Protein AF-A0A9E3BLE6-F1 (afdb_monomer)

Mean predicted aligned error: 15.71 Å

Nearest PDB structures (foldseek):
  8em5-assembly5_E  TM=9.563E-01  e=1.912E-05  Mycolicibacterium thermoresistibile
  2lw3-assembly1_A  TM=7.841E-01  e=7.577E-05  Mycobacterium tuberculosis
  8zv8-assembly3_I  TM=3.128E-01  e=6.380E-01  Homo sapiens
  3afg-assembly1_A  TM=3.627E-01  e=1.389E+00  Thermococcus kodakarensis

Radius of gyration: 35.61 Å; Cα contacts (8 Å, |Δi|>4): 115; chains: 1; bounding box: 67×17×98 Å

pLDDT: mean 81.68, std 16.13, range [46.38, 97.0]

Structure (mmCIF, N/CA/C/O backbone):
data_AF-A0A9E3BLE6-F1
#
_entry.id   AF-A0A9E3BLE6-F1
#
loop_
_atom_site.group_PDB
_atom_site.id
_atom_site.type_symbol
_atom_site.label_atom_id
_atom_site.label_alt_id
_atom_site.label_comp_id
_atom_site.label_asym_id
_atom_site.label_entity_id
_atom_site.label_seq_id
_atom_site.pdbx_PDB_ins_code
_atom_site.Cartn_x
_atom_site.Cartn_y
_atom_site.Cartn_z
_atom_site.occupancy
_atom_site.B_iso_or_equiv
_atom_site.auth_seq_id
_atom_site.auth_comp_id
_atom_site.auth_asym_id
_atom_site.auth_atom_id
_atom_site.pdbx_PDB_model_num
ATOM 1 N N . MET A 1 1 ? 46.224 5.235 -74.639 1.00 51.34 1 MET A N 1
ATOM 2 C CA . MET A 1 1 ? 46.039 4.293 -73.506 1.00 51.34 1 MET A CA 1
ATOM 3 C C . MET A 1 1 ? 45.404 4.988 -72.287 1.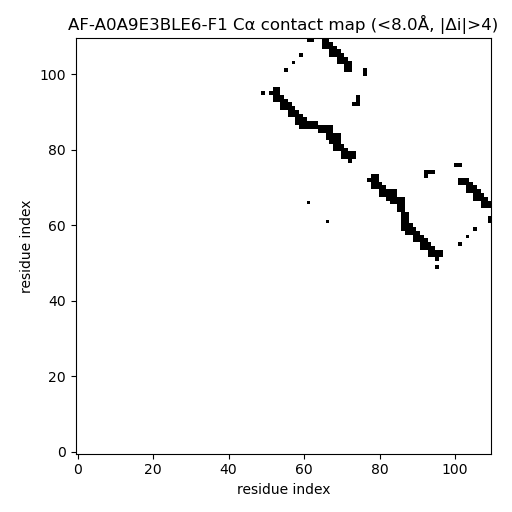00 51.34 1 MET A C 1
ATOM 5 O O . MET A 1 1 ? 45.873 4.820 -71.174 1.00 51.34 1 MET A O 1
ATOM 9 N N . THR A 1 2 ? 44.332 5.774 -72.460 1.00 56.81 2 THR A N 1
ATOM 10 C CA . THR A 1 2 ? 43.722 6.567 -71.361 1.00 56.81 2 THR A CA 1
ATOM 11 C C . THR A 1 2 ? 42.204 6.384 -71.224 1.00 56.81 2 THR A C 1
ATOM 13 O O . THR A 1 2 ? 41.639 6.743 -70.192 1.00 56.81 2 THR A O 1
ATOM 16 N N . SER A 1 3 ? 41.521 5.758 -72.194 1.00 56.62 3 SER A N 1
ATOM 17 C CA . SER A 1 3 ? 40.066 5.525 -72.108 1.00 56.62 3 SER A CA 1
ATOM 18 C C . SER A 1 3 ? 39.690 4.370 -71.169 1.00 56.62 3 SER A C 1
ATOM 20 O O . SER A 1 3 ? 38.636 4.409 -70.537 1.00 56.62 3 SER A O 1
ATOM 22 N N . PHE A 1 4 ? 40.574 3.379 -71.006 1.00 56.91 4 PHE A N 1
ATOM 23 C CA . PHE A 1 4 ? 40.361 2.246 -70.096 1.00 56.91 4 PHE A CA 1
ATOM 24 C C . PHE A 1 4 ? 40.405 2.664 -68.622 1.00 56.91 4 PHE A C 1
ATOM 26 O O . PHE A 1 4 ? 39.584 2.212 -67.826 1.00 56.91 4 PHE A O 1
ATOM 33 N N . VAL A 1 5 ? 41.319 3.578 -68.282 1.00 59.84 5 VAL A N 1
ATOM 34 C CA . VAL A 1 5 ? 41.448 4.142 -66.931 1.00 59.84 5 VAL A CA 1
ATOM 35 C C . VAL A 1 5 ? 40.212 4.975 -66.584 1.00 59.84 5 VAL A C 1
ATOM 37 O O . VAL A 1 5 ? 39.656 4.817 -65.502 1.00 59.84 5 VAL A O 1
ATOM 40 N N . ARG A 1 6 ? 39.694 5.773 -67.530 1.00 61.09 6 ARG A N 1
ATOM 41 C CA . ARG A 1 6 ? 38.487 6.588 -67.312 1.00 61.09 6 ARG A CA 1
ATOM 42 C C . ARG A 1 6 ? 37.209 5.748 -67.153 1.00 61.09 6 ARG A C 1
ATOM 44 O O . ARG A 1 6 ? 36.353 6.111 -66.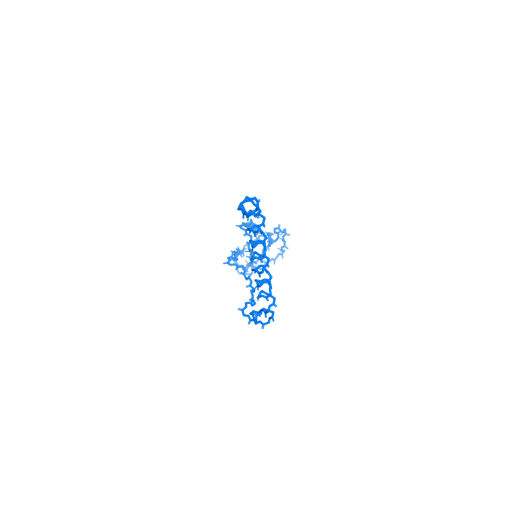356 1.00 61.09 6 ARG A O 1
ATOM 51 N N . ARG A 1 7 ? 37.081 4.619 -67.864 1.00 67.12 7 ARG A N 1
ATOM 52 C CA . ARG A 1 7 ? 35.879 3.759 -67.806 1.00 67.12 7 ARG A CA 1
ATOM 53 C C . ARG A 1 7 ? 35.837 2.834 -66.583 1.00 67.12 7 ARG A C 1
ATOM 55 O O . ARG A 1 7 ? 34.754 2.466 -66.146 1.00 67.12 7 ARG A O 1
ATOM 62 N N . ARG A 1 8 ? 36.995 2.457 -66.028 1.00 79.12 8 ARG A N 1
ATOM 63 C CA . ARG A 1 8 ? 37.098 1.545 -64.868 1.00 79.12 8 ARG A CA 1
ATOM 64 C C . ARG A 1 8 ? 37.347 2.238 -63.529 1.00 79.12 8 ARG A C 1
ATOM 66 O O . ARG A 1 8 ? 37.288 1.568 -62.502 1.00 79.12 8 ARG A O 1
ATOM 73 N N . TRP A 1 9 ? 37.583 3.549 -63.520 1.00 83.69 9 TRP A N 1
ATOM 74 C CA . TRP A 1 9 ? 37.854 4.302 -62.293 1.00 83.69 9 TRP A CA 1
ATOM 75 C C . TRP A 1 9 ? 36.742 4.156 -61.245 1.00 83.69 9 TRP A C 1
ATOM 77 O O . TRP A 1 9 ? 37.047 3.923 -60.083 1.00 83.69 9 TRP A O 1
ATOM 87 N N . ILE A 1 10 ? 35.470 4.166 -61.660 1.00 86.69 10 ILE A N 1
ATOM 88 C CA . ILE A 1 10 ? 34.333 3.969 -60.744 1.00 86.69 10 ILE A CA 1
ATOM 89 C C . ILE A 1 10 ? 34.420 2.608 -60.042 1.00 86.69 10 ILE A C 1
ATOM 91 O O . ILE A 1 10 ? 34.296 2.548 -58.827 1.00 86.69 10 ILE A O 1
ATOM 95 N N . ILE A 1 11 ? 34.715 1.530 -60.776 1.00 90.06 11 ILE A N 1
ATOM 96 C CA . ILE A 1 11 ? 34.823 0.175 -60.206 1.00 90.06 11 ILE A CA 1
ATOM 97 C C . ILE A 1 11 ? 35.977 0.100 -59.200 1.00 90.06 11 ILE A C 1
ATOM 99 O O . ILE A 1 11 ? 35.830 -0.496 -58.135 1.00 90.06 11 ILE A O 1
ATOM 103 N N . LEU A 1 12 ? 37.113 0.727 -59.517 1.00 90.44 12 LEU A N 1
ATOM 104 C CA . LEU A 1 12 ? 38.261 0.778 -58.612 1.00 90.44 12 LEU A CA 1
ATOM 105 C C . LEU A 1 12 ? 37.942 1.566 -57.338 1.00 90.44 12 LEU A C 1
ATOM 107 O O . LEU A 1 12 ? 38.238 1.092 -56.246 1.00 90.44 12 LEU A O 1
ATOM 111 N N . VAL A 1 13 ? 37.292 2.726 -57.460 1.00 91.94 13 VAL A N 1
ATOM 112 C CA . VAL A 1 13 ? 36.867 3.526 -56.303 1.00 91.94 13 VAL A CA 1
ATOM 113 C C . VAL A 1 13 ? 35.873 2.746 -55.448 1.00 91.94 13 VAL A C 1
ATOM 115 O O . VAL A 1 13 ? 36.054 2.667 -54.237 1.00 91.94 13 VAL A O 1
ATOM 118 N N . THR A 1 14 ? 34.870 2.106 -56.054 1.00 93.56 14 THR A N 1
ATOM 119 C CA . THR A 1 14 ? 33.907 1.272 -55.324 1.00 93.56 14 THR A CA 1
ATOM 120 C C . THR A 1 14 ? 34.602 0.135 -54.578 1.00 93.56 14 THR A C 1
ATOM 122 O O . THR A 1 14 ? 34.314 -0.073 -53.404 1.00 93.56 14 THR A O 1
ATOM 125 N N . ALA A 1 15 ? 35.549 -0.563 -55.211 1.00 95.94 15 ALA A N 1
ATOM 126 C CA . ALA A 1 15 ? 36.299 -1.635 -54.560 1.00 95.94 15 ALA A CA 1
ATOM 127 C C . ALA A 1 15 ? 37.100 -1.127 -53.348 1.00 95.94 15 ALA A C 1
ATOM 129 O O . ALA A 1 15 ? 37.081 -1.757 -52.292 1.00 95.94 15 ALA A O 1
ATOM 130 N N . VAL A 1 16 ? 37.750 0.035 -53.475 1.00 96.06 16 VAL A N 1
ATOM 131 C CA . VAL A 1 16 ? 38.495 0.664 -52.373 1.00 96.06 16 VAL A CA 1
ATOM 132 C C . VAL A 1 16 ? 37.560 1.063 -51.231 1.00 96.06 16 VAL A C 1
ATOM 134 O O . VAL A 1 16 ? 37.858 0.774 -50.074 1.00 96.06 16 VAL A O 1
ATOM 137 N N . VAL A 1 17 ? 36.412 1.677 -51.534 1.00 96.69 17 VAL A N 1
ATOM 138 C CA . VAL A 1 17 ? 35.430 2.080 -50.516 1.00 96.69 17 VAL A CA 1
ATOM 139 C C . VAL A 1 17 ? 34.888 0.860 -49.775 1.00 96.69 17 VAL A C 1
ATOM 141 O O . VAL A 1 17 ? 34.904 0.846 -48.549 1.00 96.69 17 VAL A O 1
ATOM 144 N N . VAL A 1 18 ? 34.484 -0.193 -50.492 1.00 97.00 18 VAL A N 1
ATOM 145 C CA . VAL A 1 18 ? 33.972 -1.431 -49.880 1.00 97.00 18 VAL A CA 1
ATOM 146 C C . VAL A 1 18 ? 35.026 -2.082 -48.982 1.00 97.00 18 VAL A C 1
ATOM 148 O O . VAL A 1 18 ? 34.698 -2.506 -47.874 1.00 97.00 18 VAL A O 1
ATOM 151 N N . ALA A 1 19 ? 36.291 -2.116 -49.410 1.00 96.75 19 ALA A N 1
ATOM 152 C CA . ALA A 1 19 ? 37.383 -2.647 -48.598 1.00 96.75 19 ALA A CA 1
ATOM 153 C C . ALA A 1 19 ? 37.602 -1.828 -47.313 1.00 96.75 19 ALA A C 1
ATOM 155 O O . ALA A 1 19 ? 37.735 -2.407 -46.235 1.00 96.75 19 ALA A O 1
ATOM 156 N N . LEU A 1 20 ? 37.583 -0.493 -47.403 1.00 96.56 20 LEU A N 1
ATOM 157 C CA . LEU A 1 20 ? 37.731 0.396 -46.245 1.00 96.56 20 LEU A CA 1
ATOM 158 C C . LEU A 1 20 ? 36.557 0.270 -45.270 1.00 96.56 20 LEU A C 1
ATOM 160 O O . LEU A 1 20 ? 36.775 0.149 -44.064 1.00 96.56 20 LEU A O 1
ATOM 164 N N . THR A 1 21 ? 35.320 0.253 -45.774 1.00 95.44 21 THR A N 1
ATOM 165 C CA . THR A 1 21 ? 34.119 0.074 -44.949 1.00 95.44 21 THR A CA 1
ATOM 166 C C . THR A 1 21 ? 34.124 -1.291 -44.267 1.00 95.44 21 THR A C 1
ATOM 168 O O . THR A 1 21 ? 33.914 -1.368 -43.058 1.00 95.44 21 THR A O 1
ATOM 171 N N . GLY A 1 22 ? 34.422 -2.364 -45.007 1.00 94.50 22 GLY A N 1
ATOM 172 C CA . GLY A 1 22 ? 34.527 -3.711 -44.447 1.00 94.50 22 GLY A CA 1
ATOM 173 C C . GLY A 1 22 ? 35.604 -3.804 -43.366 1.00 94.50 22 GLY A C 1
ATOM 174 O O . GLY A 1 22 ? 35.347 -4.324 -42.283 1.00 94.50 22 GLY A O 1
ATOM 175 N N . PHE A 1 23 ? 36.783 -3.229 -43.612 1.00 94.06 23 PHE A N 1
ATOM 176 C CA . PHE A 1 23 ? 37.869 -3.191 -42.633 1.00 94.06 23 PHE A CA 1
ATOM 177 C C . PHE A 1 23 ? 37.488 -2.420 -41.365 1.00 94.06 23 PHE A C 1
ATOM 179 O O . PHE A 1 23 ? 37.754 -2.896 -40.262 1.00 94.06 23 PHE A O 1
ATOM 186 N N . ALA A 1 24 ? 36.829 -1.266 -41.505 1.00 90.12 24 ALA A N 1
ATOM 187 C CA . ALA A 1 24 ? 36.349 -0.486 -40.369 1.00 90.12 24 ALA A CA 1
ATOM 188 C C . ALA A 1 24 ? 35.339 -1.280 -39.527 1.00 90.12 24 ALA A C 1
ATOM 190 O O . ALA A 1 24 ? 35.485 -1.342 -38.308 1.00 90.12 24 ALA A O 1
ATOM 191 N N . VAL A 1 25 ? 34.365 -1.941 -40.165 1.00 90.75 25 VAL A N 1
ATOM 192 C CA . VAL A 1 25 ? 33.366 -2.776 -39.475 1.00 90.75 25 VAL A CA 1
ATOM 193 C C . VAL A 1 25 ? 34.024 -3.949 -38.756 1.00 90.75 25 VAL A C 1
ATOM 195 O O . VAL A 1 25 ? 33.709 -4.181 -37.594 1.00 90.75 25 VAL A O 1
ATOM 198 N N . LEU A 1 26 ? 34.960 -4.656 -39.397 1.00 87.56 26 LEU A N 1
ATOM 199 C CA . LEU A 1 26 ? 35.688 -5.761 -38.762 1.00 87.56 26 LEU A CA 1
ATOM 200 C C . LEU A 1 26 ? 36.513 -5.277 -37.563 1.00 87.56 26 LEU A C 1
ATOM 202 O O . LEU A 1 26 ? 36.457 -5.883 -36.497 1.00 87.56 26 LEU A O 1
ATOM 206 N N . ARG A 1 27 ? 37.208 -4.141 -37.696 1.00 86.38 27 ARG A N 1
ATOM 207 C CA . ARG A 1 27 ? 37.979 -3.526 -36.603 1.00 86.38 27 ARG A CA 1
ATOM 208 C C . ARG A 1 27 ? 37.106 -3.093 -35.432 1.00 86.38 27 ARG A C 1
ATOM 210 O O . ARG A 1 27 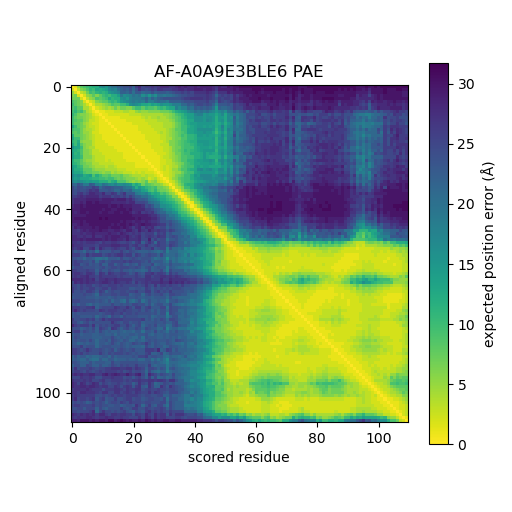? 37.475 -3.340 -34.287 1.00 86.38 27 ARG A O 1
ATOM 217 N N . LEU A 1 28 ? 35.975 -2.449 -35.712 1.00 84.31 28 LEU A N 1
ATOM 218 C CA . LEU A 1 28 ? 35.002 -2.048 -34.697 1.00 84.31 28 LEU A CA 1
ATOM 219 C C . LEU A 1 28 ? 34.407 -3.284 -34.020 1.00 84.31 28 LEU A C 1
ATOM 221 O O . LEU A 1 28 ? 34.385 -3.357 -32.795 1.00 84.31 28 LEU A O 1
ATOM 225 N N . HIS A 1 29 ? 33.993 -4.283 -34.800 1.00 80.31 29 HIS A N 1
ATOM 226 C CA . HIS A 1 29 ? 33.447 -5.533 -34.282 1.00 80.31 29 HIS A CA 1
ATOM 227 C C . HIS A 1 29 ? 34.443 -6.257 -33.364 1.00 80.31 29 HIS A C 1
ATOM 229 O O . HIS A 1 29 ? 34.054 -6.676 -32.276 1.00 80.31 29 HIS A O 1
ATOM 235 N N . ASP A 1 30 ? 35.724 -6.338 -33.736 1.00 75.25 30 ASP A N 1
ATOM 236 C CA . ASP A 1 30 ? 36.777 -6.917 -32.892 1.00 75.25 30 ASP A CA 1
ATOM 237 C C . ASP A 1 30 ? 37.056 -6.088 -31.634 1.00 75.25 30 ASP A C 1
ATOM 239 O O . ASP A 1 30 ? 37.220 -6.658 -30.556 1.00 75.25 30 ASP A O 1
ATOM 243 N N . ALA A 1 31 ? 37.048 -4.755 -31.724 1.00 74.06 31 ALA A N 1
ATOM 244 C CA . ALA A 1 31 ? 37.209 -3.880 -30.563 1.00 74.06 31 ALA A CA 1
ATOM 245 C C . ALA A 1 31 ? 36.053 -4.036 -29.556 1.00 74.06 31 ALA A C 1
ATOM 247 O O . ALA A 1 31 ? 36.288 -4.100 -28.349 1.00 74.06 31 ALA A O 1
ATOM 248 N N . PHE A 1 32 ? 34.811 -4.180 -30.027 1.00 67.88 32 PHE A N 1
ATOM 249 C CA . PHE A 1 32 ? 33.666 -4.495 -29.163 1.00 67.88 32 PHE A CA 1
ATOM 250 C C . PHE A 1 32 ? 33.700 -5.940 -28.642 1.00 67.88 32 PHE A C 1
ATOM 252 O O . PHE A 1 32 ? 33.123 -6.237 -27.595 1.00 67.88 32 PHE A O 1
ATOM 259 N N . ARG A 1 33 ? 34.399 -6.852 -29.331 1.00 62.53 33 ARG A N 1
ATOM 260 C CA . ARG A 1 33 ? 34.585 -8.244 -28.901 1.00 62.53 33 ARG A CA 1
ATOM 261 C C . ARG A 1 33 ? 35.728 -8.409 -27.892 1.00 62.53 33 ARG A C 1
ATOM 263 O O . ARG A 1 33 ? 35.642 -9.330 -27.081 1.00 62.53 33 ARG A O 1
ATOM 270 N N . SER A 1 34 ? 36.754 -7.551 -27.918 1.00 58.75 34 SER A N 1
ATOM 271 C CA . SER A 1 34 ? 37.915 -7.621 -27.014 1.00 58.75 34 SER A CA 1
ATOM 272 C C . SER A 1 34 ? 37.648 -7.042 -25.622 1.00 58.75 34 SER A C 1
ATOM 274 O O . SER A 1 34 ? 38.318 -7.430 -24.672 1.00 58.75 34 SER A O 1
ATOM 276 N N . HIS A 1 35 ? 36.615 -6.209 -25.464 1.00 57.31 35 HIS A N 1
ATOM 277 C CA . HIS A 1 35 ? 36.142 -5.721 -24.159 1.00 57.31 35 HIS A CA 1
ATOM 278 C C . HIS A 1 35 ? 35.143 -6.680 -23.496 1.00 57.31 35 HIS A C 1
ATOM 280 O O . HIS A 1 35 ? 34.234 -6.276 -22.771 1.00 57.31 35 HIS A O 1
ATOM 286 N N . LYS A 1 36 ? 35.306 -7.985 -23.721 1.00 57.31 36 LYS A N 1
ATOM 287 C CA . LYS A 1 36 ? 34.684 -8.994 -22.867 1.00 57.31 36 LYS A CA 1
ATOM 288 C C . LYS A 1 36 ? 35.597 -9.149 -21.659 1.00 57.31 36 LYS A C 1
ATOM 290 O O . LYS A 1 36 ? 36.641 -9.777 -21.777 1.00 57.31 36 LYS A O 1
ATOM 295 N N . ASN A 1 37 ? 35.170 -8.574 -20.534 1.00 57.12 37 ASN A N 1
ATOM 296 C CA . ASN A 1 37 ? 35.754 -8.659 -19.184 1.00 57.12 37 ASN A CA 1
ATOM 297 C C . ASN A 1 37 ? 36.525 -7.408 -18.717 1.00 57.12 37 ASN A C 1
ATOM 299 O O . ASN A 1 37 ? 37.698 -7.477 -18.376 1.00 57.12 37 ASN A O 1
ATOM 303 N N . ALA A 1 38 ? 35.826 -6.284 -18.576 1.00 50.88 38 ALA A N 1
ATOM 304 C CA . ALA A 1 38 ? 36.107 -5.341 -17.495 1.00 50.88 38 ALA A CA 1
ATOM 305 C C . ALA A 1 38 ? 34.760 -4.891 -16.920 1.00 50.88 38 ALA A C 1
ATOM 307 O O . ALA A 1 38 ? 34.022 -4.148 -17.557 1.00 50.88 38 ALA A O 1
ATOM 308 N N . SER A 1 39 ? 34.417 -5.503 -15.782 1.00 49.09 39 SER A N 1
ATOM 309 C CA . SER A 1 39 ? 33.281 -5.212 -14.903 1.00 49.09 39 SER A CA 1
ATOM 310 C C . SER A 1 39 ? 31.940 -4.913 -15.589 1.00 49.09 39 SER A C 1
ATOM 312 O O . SER A 1 39 ? 31.548 -3.767 -15.797 1.00 49.09 39 SER A O 1
ATOM 314 N N . ARG A 1 40 ? 31.102 -5.954 -15.716 1.00 46.38 40 ARG A N 1
ATOM 315 C CA . ARG A 1 40 ? 29.697 -5.787 -15.309 1.00 46.38 40 ARG A CA 1
ATOM 316 C C . ARG A 1 40 ? 29.777 -5.211 -13.894 1.00 46.38 40 ARG A C 1
ATOM 318 O O . ARG A 1 40 ? 30.120 -5.949 -12.976 1.00 46.38 40 ARG A O 1
ATOM 325 N N . GLY A 1 41 ? 29.657 -3.890 -13.770 1.00 46.75 41 GLY A N 1
ATOM 326 C CA . GLY A 1 41 ? 29.864 -3.170 -12.524 1.00 46.75 41 GLY A CA 1
ATOM 327 C C . GLY A 1 41 ? 29.034 -3.826 -11.435 1.00 46.75 41 GLY A C 1
ATOM 328 O O . GLY A 1 41 ? 27.811 -3.720 -11.441 1.00 46.75 41 GLY A O 1
ATOM 329 N N . GLY A 1 42 ? 29.704 -4.525 -10.521 1.00 48.28 42 GLY A N 1
ATOM 330 C CA . GLY A 1 42 ? 29.151 -4.929 -9.236 1.00 48.28 42 GLY A CA 1
ATOM 331 C C . GLY A 1 42 ? 28.979 -3.684 -8.376 1.00 48.28 42 GLY A C 1
ATOM 332 O O . GLY A 1 42 ? 29.720 -3.478 -7.426 1.00 48.28 42 GLY A O 1
ATOM 333 N N . GLY A 1 43 ? 28.078 -2.802 -8.797 1.00 51.22 43 GLY A N 1
ATOM 334 C CA . GLY A 1 43 ? 27.943 -1.459 -8.246 1.00 51.22 43 GLY A CA 1
ATOM 335 C C . GLY A 1 43 ? 26.670 -0.740 -8.666 1.00 51.22 43 GLY A C 1
ATOM 336 O O . GLY A 1 43 ? 26.564 0.455 -8.451 1.00 51.22 43 GLY A O 1
ATOM 337 N N . VAL A 1 44 ? 25.702 -1.444 -9.249 1.00 51.59 44 VAL A N 1
ATOM 338 C CA . VAL A 1 44 ? 24.299 -1.078 -9.088 1.00 51.59 44 VAL A CA 1
ATOM 339 C C . VAL A 1 44 ? 23.563 -2.404 -8.970 1.00 51.59 44 VAL A C 1
ATOM 341 O O . VAL A 1 44 ? 23.062 -2.960 -9.946 1.00 51.59 44 VAL A O 1
ATOM 344 N N . SER A 1 45 ? 23.506 -2.954 -7.757 1.00 49.59 45 SER A N 1
ATOM 345 C CA . SER A 1 45 ? 22.261 -3.579 -7.320 1.00 49.59 45 SER A CA 1
ATOM 346 C C . SER A 1 45 ? 21.214 -2.479 -7.437 1.00 49.59 45 SER A C 1
ATOM 348 O O . SER A 1 45 ? 20.951 -1.728 -6.503 1.00 49.59 45 SER A O 1
ATOM 350 N N . ASN A 1 46 ? 20.740 -2.305 -8.667 1.00 53.00 46 ASN A N 1
ATOM 351 C CA . ASN A 1 46 ? 19.658 -1.440 -9.055 1.00 53.00 46 ASN A CA 1
ATOM 352 C C . ASN A 1 46 ? 18.420 -2.164 -8.557 1.00 53.00 46 ASN A C 1
ATOM 354 O O . ASN A 1 46 ? 17.616 -2.673 -9.335 1.00 53.00 46 ASN A O 1
ATOM 358 N N . GLU A 1 47 ? 18.300 -2.264 -7.235 1.00 52.09 47 GLU A N 1
ATOM 359 C CA . GLU A 1 47 ? 16.985 -2.181 -6.663 1.00 52.09 47 GLU A CA 1
ATOM 360 C C . GLU A 1 47 ? 16.516 -0.802 -7.113 1.00 52.09 47 GLU A C 1
ATOM 362 O O . GLU A 1 47 ? 16.859 0.225 -6.529 1.00 52.09 47 GLU A O 1
ATOM 367 N N . ILE A 1 48 ? 15.850 -0.777 -8.273 1.00 52.06 48 ILE A N 1
ATOM 368 C CA . ILE A 1 48 ? 14.988 0.319 -8.685 1.00 52.06 48 ILE A CA 1
ATOM 369 C C . ILE A 1 48 ? 13.874 0.264 -7.650 1.00 52.06 48 ILE A C 1
ATOM 371 O O . ILE A 1 48 ? 12.785 -0.251 -7.898 1.00 52.06 48 ILE A O 1
ATOM 375 N N . VAL A 1 49 ? 14.202 0.690 -6.432 1.00 61.00 49 VAL A N 1
ATOM 376 C CA . VAL A 1 49 ? 13.219 0.977 -5.420 1.00 61.00 49 VAL A CA 1
ATOM 377 C C . VAL A 1 49 ? 12.316 2.017 -6.059 1.00 61.00 49 VAL A C 1
ATOM 379 O O . VAL A 1 49 ? 12.805 2.912 -6.765 1.00 61.00 49 VAL A O 1
ATOM 382 N N . PRO A 1 50 ? 10.999 1.877 -5.905 1.00 61.31 50 PRO A N 1
ATOM 383 C CA . PRO A 1 50 ? 10.080 2.838 -6.467 1.00 61.31 50 PRO A CA 1
ATOM 384 C C . PRO A 1 50 ? 10.538 4.255 -6.131 1.00 61.31 50 PRO A C 1
ATOM 386 O O . PRO A 1 50 ? 10.816 4.561 -4.976 1.00 61.31 50 PRO A O 1
ATOM 389 N N . PHE A 1 51 ? 10.673 5.113 -7.138 1.00 66.19 51 PHE A N 1
ATOM 390 C CA . PHE A 1 51 ? 11.239 6.450 -6.936 1.00 66.19 51 PHE A CA 1
ATOM 391 C C . PHE A 1 51 ? 10.254 7.407 -6.245 1.00 66.19 51 PHE A C 1
ATOM 393 O O . PHE A 1 51 ? 10.637 8.506 -5.852 1.00 66.19 51 PHE A O 1
ATOM 400 N N . ASN A 1 52 ? 8.983 7.008 -6.109 1.00 73.50 52 ASN A N 1
ATOM 401 C CA . ASN A 1 52 ? 7.956 7.770 -5.405 1.00 73.50 52 ASN A CA 1
ATOM 402 C C . ASN A 1 52 ? 6.791 6.863 -4.949 1.00 73.50 52 ASN A C 1
ATOM 404 O O . ASN A 1 52 ? 5.693 6.951 -5.509 1.00 73.50 52 ASN A O 1
ATOM 408 N N . PRO A 1 53 ? 7.018 5.935 -3.999 1.00 84.12 53 PRO A N 1
ATOM 409 C CA . PRO A 1 53 ? 5.938 5.138 -3.447 1.00 84.12 53 PRO A CA 1
ATOM 410 C C . PRO A 1 53 ? 4.960 6.073 -2.733 1.00 84.12 53 PRO A C 1
ATOM 412 O O . PRO A 1 53 ? 5.342 6.879 -1.884 1.00 84.12 53 PRO A O 1
ATOM 415 N N . LYS A 1 54 ? 3.685 5.973 -3.090 1.00 85.69 54 LYS A N 1
ATOM 416 C CA . LYS A 1 54 ? 2.599 6.675 -2.418 1.00 85.69 54 LYS A CA 1
ATOM 417 C C . LYS A 1 54 ? 2.179 5.869 -1.201 1.00 85.69 54 LYS A C 1
ATOM 419 O O . LYS A 1 54 ? 2.023 4.650 -1.283 1.00 85.69 54 LYS A O 1
ATOM 424 N N . GLN A 1 55 ? 1.970 6.570 -0.094 1.00 91.62 55 GLN A N 1
ATOM 425 C CA . GLN A 1 55 ? 1.438 5.996 1.132 1.00 91.62 55 GLN A CA 1
ATOM 426 C C . GLN A 1 55 ? 0.048 6.563 1.401 1.00 91.62 55 GLN A C 1
ATOM 428 O O . GLN A 1 55 ? -0.154 7.776 1.350 1.00 91.62 55 GLN A O 1
ATOM 433 N N . VAL A 1 56 ? -0.900 5.677 1.683 1.00 91.56 56 VAL A N 1
ATOM 434 C CA . VAL A 1 56 ? -2.251 6.022 2.131 1.00 91.56 56 VAL A CA 1
ATOM 435 C C . VAL A 1 56 ? -2.476 5.322 3.460 1.00 91.56 56 VAL A C 1
ATOM 437 O O . VAL A 1 56 ? -2.261 4.117 3.558 1.00 91.56 56 VAL A O 1
ATOM 440 N N . VAL A 1 57 ? -2.890 6.066 4.481 1.00 95.25 57 VAL A N 1
ATOM 441 C CA . VAL A 1 57 ? -3.160 5.521 5.814 1.00 95.25 57 VAL A CA 1
ATOM 442 C C . VAL A 1 57 ? -4.652 5.653 6.087 1.00 95.25 57 VAL A C 1
ATOM 444 O O . VAL A 1 57 ? -5.195 6.756 6.051 1.00 95.25 57 VAL A O 1
ATOM 447 N N . TYR A 1 58 ? -5.322 4.532 6.338 1.00 95.75 58 TYR A N 1
ATOM 448 C CA . TYR A 1 58 ? -6.636 4.545 6.967 1.00 95.75 58 TYR A CA 1
ATOM 449 C C . TYR A 1 58 ? -6.457 4.640 8.468 1.00 95.75 58 TYR A C 1
ATOM 451 O O . TYR A 1 58 ? -5.689 3.870 9.042 1.00 95.75 58 TYR A O 1
ATOM 459 N N . GLU A 1 59 ? -7.209 5.534 9.097 1.00 95.44 59 GLU A N 1
ATOM 460 C CA . GLU A 1 59 ? -7.262 5.665 10.545 1.00 95.44 59 GLU A CA 1
ATOM 461 C C . GLU A 1 59 ? -8.720 5.767 10.983 1.00 95.44 59 GLU A C 1
ATOM 463 O O . GLU A 1 59 ? -9.516 6.506 10.401 1.00 95.44 59 GLU A O 1
ATOM 468 N N . VAL A 1 60 ? -9.072 5.001 12.010 1.00 94.31 60 VAL A N 1
ATOM 469 C CA . VAL A 1 60 ? -10.381 5.040 12.656 1.00 94.31 60 VAL A CA 1
ATOM 470 C C . VAL A 1 60 ? -10.149 5.292 14.137 1.00 94.31 60 VAL A C 1
ATOM 472 O O . VAL A 1 60 ? -9.492 4.504 14.818 1.00 94.31 60 VAL A O 1
ATOM 475 N N . PHE A 1 61 ? -10.701 6.393 14.634 1.00 94.9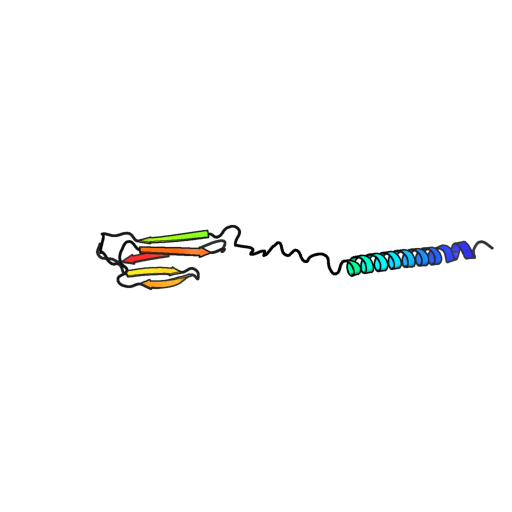4 61 PHE A N 1
ATOM 476 C CA . PHE A 1 61 ? -10.604 6.802 16.031 1.00 94.94 61 PHE A CA 1
ATOM 477 C C . PHE A 1 61 ? -11.928 6.550 16.753 1.00 94.94 61 PHE A C 1
ATOM 479 O O . PHE A 1 61 ? -12.992 6.578 16.141 1.00 94.94 61 PHE A O 1
ATOM 486 N N . GLY A 1 62 ? -11.852 6.332 18.061 1.00 90.12 62 GLY A N 1
ATOM 487 C CA . GLY A 1 62 ? -13.007 6.131 18.932 1.00 90.12 62 GLY A CA 1
ATOM 488 C C . GLY A 1 62 ? -12.596 6.223 20.394 1.00 90.12 62 GLY A C 1
ATOM 489 O O . GLY A 1 62 ? -11.416 6.422 20.709 1.00 90.12 62 GLY A O 1
ATOM 490 N N . THR A 1 63 ? -13.561 6.091 21.298 1.00 90.19 63 THR A N 1
ATOM 491 C CA . THR A 1 63 ? -13.278 6.082 22.740 1.00 90.19 63 THR A CA 1
ATOM 492 C C . THR A 1 63 ? -12.356 4.909 23.125 1.00 90.19 63 THR A C 1
ATOM 494 O O . THR A 1 63 ? -12.460 3.829 22.537 1.00 90.19 63 THR A O 1
ATOM 497 N N . PRO A 1 64 ? -11.430 5.062 24.093 1.00 82.94 64 PRO A N 1
ATOM 498 C CA . PRO A 1 64 ? -10.534 3.974 24.485 1.00 82.94 64 PRO A CA 1
ATOM 499 C C . PRO A 1 64 ? -11.307 2.726 24.931 1.00 82.94 64 PRO A C 1
ATOM 501 O O . PRO A 1 64 ? -12.108 2.784 25.860 1.00 82.94 64 PRO A O 1
ATOM 504 N N . GLY A 1 65 ? -11.055 1.592 24.274 1.00 82.44 65 GLY A N 1
ATOM 505 C CA . GLY A 1 65 ? -11.748 0.329 24.554 1.00 82.44 65 GLY A CA 1
ATOM 506 C C . GLY A 1 65 ? -13.038 0.106 23.759 1.00 82.44 65 GLY A C 1
ATOM 507 O O . GLY A 1 65 ? -13.629 -0.966 23.885 1.00 82.44 65 GLY A O 1
ATOM 508 N N . SER A 1 66 ? -13.447 1.060 22.918 1.00 90.38 66 SER A N 1
ATOM 509 C CA . SER A 1 66 ? -14.512 0.851 21.934 1.00 90.38 66 SER A CA 1
ATOM 510 C C . SER A 1 66 ? -14.084 -0.111 20.827 1.00 90.38 66 SER A C 1
ATOM 512 O O . SER A 1 66 ? -12.894 -0.347 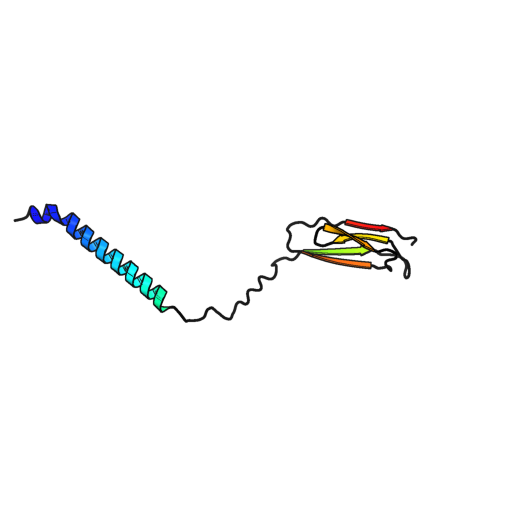20.568 1.00 90.38 66 SER A O 1
ATOM 514 N N . THR A 1 67 ? -15.089 -0.681 20.170 1.00 94.12 67 THR A N 1
ATOM 515 C CA . THR A 1 67 ? -14.908 -1.589 19.043 1.00 94.12 67 THR A CA 1
ATOM 516 C C . THR A 1 67 ? -15.804 -1.189 17.885 1.00 94.12 67 THR A C 1
ATOM 518 O O . THR A 1 67 ? -16.967 -0.841 18.094 1.00 94.12 67 THR A O 1
ATOM 521 N N . ALA A 1 68 ? -15.297 -1.315 16.663 1.00 95.19 68 ALA A N 1
ATOM 522 C CA . ALA A 1 68 ? -16.062 -1.071 15.448 1.00 95.19 68 ALA A CA 1
ATOM 523 C C . ALA A 1 68 ? -15.910 -2.222 14.452 1.00 95.19 68 ALA A C 1
ATOM 525 O O . ALA A 1 68 ? -14.889 -2.904 14.398 1.00 95.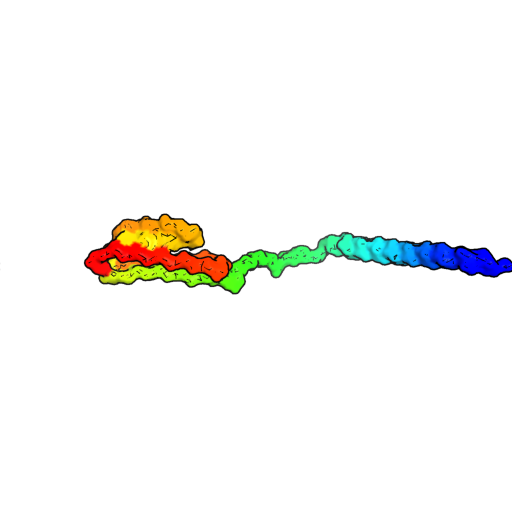19 68 ALA A O 1
ATOM 526 N N . THR A 1 69 ? -16.933 -2.420 13.630 1.00 96.44 69 THR A N 1
ATOM 527 C CA . THR A 1 69 ? -16.806 -3.194 12.397 1.00 96.44 69 THR A CA 1
ATOM 528 C C . THR A 1 69 ? -16.229 -2.280 11.325 1.00 96.44 69 THR A C 1
ATOM 530 O O . THR A 1 69 ? -16.830 -1.251 11.016 1.00 96.44 69 THR A O 1
ATOM 533 N N . ILE A 1 70 ? -15.072 -2.633 10.769 1.00 96.44 70 ILE A N 1
ATOM 534 C CA . ILE A 1 70 ? -14.359 -1.823 9.776 1.00 96.44 70 ILE A CA 1
ATOM 535 C C . ILE A 1 70 ? -14.385 -2.549 8.433 1.00 96.44 70 ILE A C 1
ATOM 537 O O . ILE A 1 70 ? -13.958 -3.699 8.341 1.00 96.44 70 ILE A O 1
ATOM 541 N N . ASN A 1 71 ? -14.871 -1.869 7.396 1.00 96.81 71 ASN A N 1
ATOM 542 C CA . ASN A 1 71 ? -14.801 -2.311 6.006 1.00 96.81 71 ASN A CA 1
ATOM 543 C C . ASN A 1 71 ? -13.884 -1.359 5.238 1.00 96.81 71 ASN A C 1
ATOM 545 O O . ASN A 1 71 ? -14.104 -0.149 5.263 1.00 96.81 71 ASN A O 1
ATOM 549 N N . TYR A 1 72 ? -12.869 -1.883 4.562 1.00 95.25 72 TYR A N 1
ATOM 550 C CA . TYR A 1 72 ? -11.899 -1.078 3.818 1.00 95.25 72 TYR A CA 1
ATOM 551 C C . TYR A 1 72 ? -11.452 -1.789 2.540 1.00 95.25 72 TYR A C 1
ATOM 553 O O . TYR A 1 72 ? -11.677 -2.985 2.381 1.00 95.25 72 TYR A O 1
ATOM 561 N N . GLN A 1 73 ? -10.832 -1.058 1.617 1.00 94.81 73 GLN A N 1
ATOM 562 C CA . GLN A 1 73 ? -10.177 -1.637 0.439 1.00 94.81 73 GLN A CA 1
ATOM 563 C C . GLN A 1 73 ? -8.670 -1.746 0.661 1.00 94.81 73 GLN A C 1
ATOM 565 O O . GLN A 1 73 ? -8.051 -0.762 1.063 1.00 94.81 73 GLN A O 1
ATOM 570 N N . ASP A 1 74 ? -8.081 -2.914 0.401 1.00 91.12 74 ASP A N 1
ATOM 571 C CA . ASP A 1 74 ? -6.630 -3.115 0.505 1.00 91.12 74 ASP A CA 1
ATOM 572 C C . ASP A 1 74 ? -5.848 -2.543 -0.696 1.00 91.12 74 ASP A C 1
ATOM 574 O O . ASP A 1 74 ? -6.405 -1.885 -1.577 1.00 91.12 74 ASP A O 1
ATOM 578 N N . VAL A 1 75 ? -4.534 -2.796 -0.738 1.00 89.50 75 VAL A N 1
ATOM 579 C CA . VAL A 1 75 ? -3.644 -2.350 -1.828 1.00 89.50 75 VAL A CA 1
ATOM 580 C C . VAL A 1 75 ? -4.074 -2.833 -3.223 1.00 89.50 75 VAL A C 1
ATOM 582 O O . VAL A 1 75 ? -3.747 -2.183 -4.210 1.00 89.50 75 VAL A O 1
ATOM 585 N N . HIS A 1 76 ? -4.834 -3.926 -3.322 1.00 89.12 76 HIS A N 1
ATOM 586 C CA . HIS A 1 76 ? -5.363 -4.475 -4.574 1.00 89.12 76 HIS A CA 1
ATOM 587 C C . HIS A 1 76 ? -6.823 -4.066 -4.829 1.00 89.12 76 HIS A C 1
ATOM 589 O O . HIS A 1 76 ? -7.493 -4.668 -5.668 1.00 89.12 76 HIS A O 1
ATOM 595 N N . ALA A 1 77 ? -7.335 -3.077 -4.088 1.00 88.31 77 ALA A N 1
ATOM 596 C CA . ALA A 1 77 ? -8.740 -2.682 -4.070 1.00 88.31 77 ALA A CA 1
ATOM 597 C C . ALA A 1 77 ? -9.709 -3.821 -3.685 1.00 88.31 77 ALA A C 1
ATOM 599 O O . ALA A 1 77 ? -10.914 -3.729 -3.945 1.00 88.31 77 ALA A O 1
ATOM 600 N N . ALA A 1 78 ? -9.216 -4.893 -3.049 1.00 91.75 78 ALA A N 1
ATOM 601 C CA . ALA A 1 78 ? -10.068 -5.973 -2.578 1.00 91.75 78 ALA A CA 1
ATOM 602 C C . ALA A 1 78 ? -10.760 -5.560 -1.266 1.00 91.75 78 ALA A C 1
ATOM 604 O O . ALA A 1 78 ? -10.122 -4.968 -0.388 1.00 91.75 78 ALA A O 1
ATOM 605 N N . PRO A 1 79 ? -12.069 -5.840 -1.117 1.00 94.38 79 PRO A N 1
ATOM 606 C CA . PRO A 1 79 ? -12.799 -5.506 0.094 1.00 94.38 79 PRO A CA 1
ATOM 607 C C . PRO A 1 79 ? -12.339 -6.391 1.254 1.00 94.38 79 PRO A C 1
ATOM 609 O O . PRO A 1 79 ? -12.369 -7.618 1.174 1.00 94.38 79 PRO A O 1
ATOM 612 N N . GLN A 1 80 ? -11.967 -5.748 2.351 1.00 95.25 80 GLN A N 1
ATOM 613 C CA . GLN A 1 80 ? -11.584 -6.360 3.612 1.00 95.25 80 GLN A CA 1
ATOM 614 C C . GLN A 1 80 ? -12.574 -5.950 4.695 1.00 95.25 80 GLN A C 1
ATOM 616 O O . GLN A 1 80 ? -13.059 -4.815 4.720 1.00 95.25 80 GLN A O 1
ATOM 621 N N . ARG A 1 81 ? -12.858 -6.875 5.613 1.00 96.19 81 ARG A N 1
ATOM 622 C CA . ARG A 1 81 ? -13.751 -6.643 6.747 1.00 96.19 81 ARG A CA 1
ATOM 623 C C . ARG A 1 81 ? -13.136 -7.176 8.029 1.00 96.19 81 ARG A C 1
ATOM 625 O O . ARG A 1 81 ? -12.641 -8.299 8.064 1.00 96.19 81 ARG A O 1
ATOM 632 N N . ILE A 1 82 ? -13.214 -6.375 9.085 1.00 95.12 82 ILE A N 1
ATOM 633 C CA . ILE A 1 82 ? -12.799 -6.747 10.435 1.00 95.12 82 ILE A CA 1
ATOM 634 C C . ILE A 1 82 ? -13.962 -6.462 11.377 1.00 95.12 82 ILE A C 1
ATOM 636 O O . ILE A 1 82 ? -14.394 -5.317 11.505 1.00 95.12 82 ILE A O 1
ATOM 640 N N . ASP A 1 83 ? -14.458 -7.498 12.045 1.00 94.94 83 ASP A N 1
ATOM 641 C CA . ASP A 1 83 ? -15.481 -7.359 13.078 1.00 94.94 83 ASP A CA 1
ATOM 642 C C . ASP A 1 83 ? -14.825 -7.088 14.443 1.00 94.94 83 ASP A C 1
ATOM 644 O O . ASP A 1 83 ? -13.798 -7.679 14.780 1.00 94.94 83 ASP A O 1
ATOM 648 N N . ASN A 1 84 ? -15.436 -6.213 15.249 1.00 93.06 84 ASN A N 1
ATOM 649 C CA . ASN A 1 84 ? -14.977 -5.848 16.599 1.00 93.06 84 ASN A CA 1
ATOM 650 C C . ASN A 1 84 ? -13.509 -5.363 16.674 1.00 93.06 84 ASN A C 1
ATOM 652 O O . ASN A 1 84 ? -12.795 -5.660 17.636 1.00 93.06 84 ASN A O 1
ATOM 656 N N . ALA A 1 85 ? -13.050 -4.604 15.675 1.00 93.81 85 ALA A N 1
ATOM 657 C CA . ALA A 1 85 ? -11.734 -3.977 15.690 1.00 93.81 85 ALA A CA 1
ATOM 658 C C . ALA A 1 85 ? -11.632 -2.994 16.864 1.00 93.81 85 ALA A C 1
ATOM 660 O O . ALA A 1 85 ? -12.479 -2.111 17.006 1.00 93.81 85 ALA A O 1
ATOM 661 N N . LYS A 1 86 ? -10.600 -3.143 17.700 1.00 93.25 86 LYS A N 1
ATOM 662 C CA . LYS A 1 86 ? -10.329 -2.215 18.806 1.00 93.25 86 LYS A CA 1
ATOM 663 C C . LYS A 1 86 ? -9.886 -0.865 18.257 1.00 93.25 86 LYS A C 1
ATOM 665 O O . LYS A 1 86 ? -9.038 -0.829 17.367 1.00 93.25 86 LYS A O 1
ATOM 670 N N . LEU A 1 87 ? -10.426 0.214 18.816 1.00 93.69 87 LEU A N 1
ATOM 671 C CA . LEU A 1 87 ? -10.052 1.574 18.438 1.00 93.69 87 LEU A CA 1
ATOM 672 C C . LEU A 1 87 ? -9.002 2.168 19.402 1.00 93.69 87 LEU A C 1
ATOM 674 O O . LEU A 1 87 ? -9.026 1.857 20.600 1.00 93.69 87 LEU A O 1
ATOM 678 N N . PRO A 1 88 ? -8.093 3.031 18.904 1.00 94.44 88 PRO A N 1
ATOM 679 C CA . PRO A 1 88 ? -7.935 3.421 17.498 1.00 94.44 88 PRO A CA 1
ATOM 680 C C . PRO A 1 88 ? -7.336 2.299 16.631 1.00 94.44 88 PRO A C 1
ATOM 682 O O . PRO A 1 88 ? -6.541 1.489 17.107 1.00 94.44 88 PRO A O 1
ATOM 685 N N . TRP A 1 89 ? -7.718 2.269 15.354 1.00 94.62 89 TRP A N 1
ATOM 686 C CA . TRP A 1 89 ? -7.239 1.308 14.356 1.00 94.62 89 TRP A CA 1
ATOM 687 C C . TRP A 1 89 ? -6.583 2.032 13.181 1.00 94.62 89 TRP A C 1
ATOM 689 O O . TRP A 1 89 ? -7.070 3.084 12.764 1.00 94.62 89 TRP A O 1
ATOM 699 N N . SER A 1 90 ? -5.519 1.453 12.620 1.00 95.69 90 SER A N 1
ATOM 700 C CA . SER A 1 90 ? -4.870 1.971 11.418 1.00 95.69 90 SER A CA 1
ATOM 701 C C . SER A 1 90 ? -4.452 0.877 10.434 1.00 95.69 90 SER A C 1
ATOM 703 O O . SER A 1 90 ? -4.185 -0.265 10.816 1.00 95.69 90 SER A O 1
ATOM 705 N N . TYR A 1 91 ? -4.388 1.239 9.151 1.00 95.12 91 TYR A N 1
ATOM 706 C CA . TYR A 1 91 ? -3.894 0.384 8.071 1.00 95.12 91 TYR A CA 1
ATOM 707 C C . TYR A 1 91 ? -3.198 1.210 6.993 1.00 95.12 91 TYR A C 1
ATOM 709 O O . TYR A 1 91 ? -3.754 2.191 6.502 1.00 95.12 91 TYR A O 1
ATOM 717 N N . THR A 1 92 ? -1.996 0.791 6.600 1.00 94.88 92 THR A N 1
ATOM 718 C CA . THR A 1 92 ? -1.155 1.523 5.647 1.00 94.88 92 THR A CA 1
ATOM 719 C C . THR A 1 92 ? -1.061 0.786 4.318 1.00 94.88 92 THR A C 1
ATOM 721 O O . THR A 1 92 ? -0.606 -0.355 4.255 1.00 94.88 92 THR A O 1
ATOM 724 N N . ILE A 1 93 ? -1.416 1.480 3.242 1.00 92.62 93 ILE A N 1
ATOM 725 C CA . ILE A 1 93 ? -1.238 1.058 1.854 1.00 92.62 93 ILE A CA 1
ATOM 726 C C . ILE A 1 93 ? 0.013 1.738 1.307 1.00 92.62 93 ILE A C 1
ATOM 728 O O . ILE A 1 93 ? 0.132 2.960 1.374 1.00 92.62 93 ILE A O 1
ATOM 732 N N . TH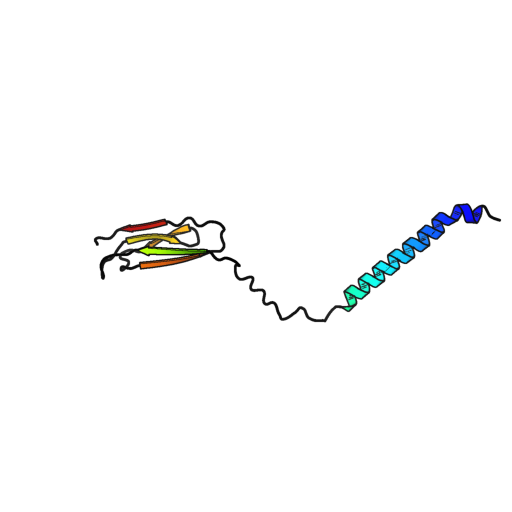R A 1 94 ? 0.924 0.956 0.728 1.00 91.38 94 THR A N 1
ATOM 733 C CA . THR A 1 94 ? 2.073 1.469 -0.031 1.00 91.38 94 THR A CA 1
ATOM 734 C C . THR A 1 94 ? 1.968 0.974 -1.466 1.00 91.38 94 THR A C 1
ATOM 736 O O . THR A 1 94 ? 1.917 -0.233 -1.686 1.00 91.38 94 THR A O 1
ATOM 739 N N . THR A 1 95 ? 1.941 1.883 -2.439 1.00 87.62 95 THR A N 1
ATOM 740 C CA . THR A 1 95 ? 1.892 1.517 -3.862 1.00 87.62 95 THR A CA 1
ATOM 741 C C . THR A 1 95 ? 2.695 2.476 -4.729 1.00 87.62 95 THR A C 1
ATOM 743 O O . THR A 1 95 ? 2.987 3.610 -4.351 1.00 87.62 95 THR A O 1
ATOM 746 N N . THR A 1 96 ? 3.057 2.009 -5.914 1.00 87.12 96 THR A N 1
ATOM 747 C CA . THR A 1 96 ? 3.700 2.789 -6.973 1.00 87.12 96 THR A CA 1
ATOM 748 C C . THR A 1 96 ? 2.713 3.261 -8.029 1.00 87.12 96 THR A C 1
ATOM 750 O O . THR A 1 96 ? 3.102 3.988 -8.943 1.00 8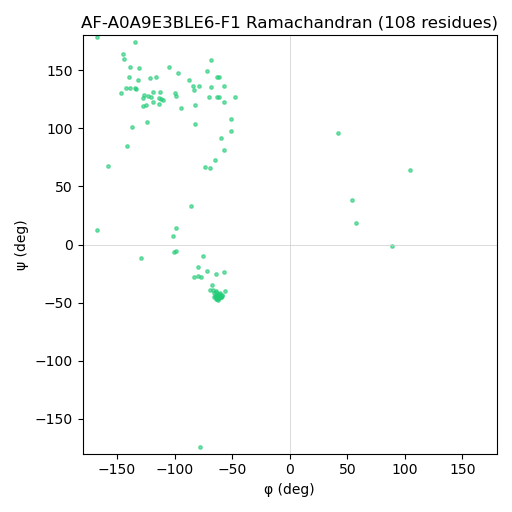7.12 96 THR A O 1
ATOM 753 N N . ASP A 1 97 ? 1.458 2.823 -7.930 1.00 85.44 97 ASP A N 1
ATOM 754 C CA . ASP A 1 97 ? 0.430 3.159 -8.897 1.00 85.44 97 ASP A CA 1
ATOM 755 C C . ASP A 1 97 ? 0.171 4.671 -8.918 1.00 85.44 97 ASP A C 1
ATOM 757 O O . ASP A 1 97 ? 0.226 5.350 -7.883 1.00 85.44 97 ASP A O 1
ATOM 761 N N . PRO A 1 98 ? -0.114 5.238 -10.103 1.00 80.44 98 PRO A N 1
ATOM 762 C CA . PRO A 1 98 ? -0.294 6.677 -10.251 1.00 80.44 98 PRO A CA 1
ATOM 763 C C . PRO A 1 98 ? -1.511 7.204 -9.476 1.00 80.44 98 PRO A C 1
ATOM 765 O O . PRO A 1 98 ? -1.515 8.375 -9.091 1.00 80.44 98 PRO A O 1
ATOM 768 N N . ALA A 1 99 ? -2.510 6.353 -9.220 1.00 80.31 99 ALA A N 1
ATOM 769 C CA . ALA A 1 99 ? -3.719 6.679 -8.477 1.00 80.31 99 ALA A CA 1
ATOM 770 C C . ALA A 1 99 ? -4.125 5.527 -7.547 1.00 80.31 99 ALA A C 1
ATOM 772 O O . ALA A 1 99 ? -4.002 4.360 -7.908 1.00 80.31 99 ALA A O 1
ATOM 773 N N . VAL A 1 100 ? -4.656 5.881 -6.376 1.00 82.44 100 VAL A N 1
ATOM 774 C CA . VAL A 1 100 ? -5.235 4.954 -5.396 1.00 82.44 100 VAL A CA 1
ATOM 775 C C . VAL A 1 100 ? -6.623 5.456 -5.054 1.00 82.44 100 VAL A C 1
ATOM 777 O O . VAL A 1 100 ? -6.778 6.615 -4.671 1.00 82.44 100 VAL A O 1
ATOM 780 N N . ILE A 1 101 ? -7.626 4.595 -5.194 1.00 81.62 101 ILE A N 1
ATOM 781 C CA . ILE A 1 101 ? -8.964 4.855 -4.668 1.00 81.62 101 ILE A CA 1
ATOM 782 C C . ILE A 1 101 ? -9.012 4.195 -3.299 1.00 81.62 101 ILE A C 1
ATOM 784 O O . ILE A 1 101 ? -8.821 2.989 -3.185 1.00 81.62 101 ILE A O 1
ATOM 788 N N . ALA A 1 102 ? -9.206 5.009 -2.269 1.00 85.88 102 ALA A N 1
ATOM 789 C CA . ALA A 1 102 ? -9.138 4.579 -0.888 1.00 85.88 102 ALA A CA 1
ATOM 790 C C . ALA A 1 102 ? -10.484 4.850 -0.215 1.00 85.88 102 ALA A C 1
ATOM 792 O O . ALA A 1 102 ? -10.997 5.968 -0.276 1.00 85.88 102 ALA A O 1
ATOM 793 N N . ASN A 1 103 ? -11.070 3.826 0.402 1.00 91.31 103 ASN A N 1
ATOM 794 C CA . ASN A 1 103 ? -12.341 3.937 1.108 1.00 91.31 103 ASN A CA 1
ATOM 795 C C . ASN A 1 103 ? -12.311 3.084 2.376 1.00 91.31 103 ASN A C 1
ATOM 797 O O . ASN A 1 103 ? -11.904 1.920 2.339 1.00 91.31 103 ASN A O 1
ATOM 801 N N . VAL A 1 104 ? -12.779 3.665 3.477 1.00 94.69 104 VAL A N 1
ATOM 802 C CA . VAL A 1 104 ? -12.912 3.014 4.778 1.00 94.69 104 VAL A CA 1
ATOM 803 C C . VAL A 1 104 ? -14.238 3.423 5.410 1.00 94.69 104 VAL A C 1
ATOM 805 O O . VAL A 1 104 ? -14.614 4.593 5.407 1.00 94.69 104 VAL A O 1
ATOM 808 N N . ILE A 1 105 ? -14.957 2.444 5.949 1.00 95.62 105 ILE A N 1
ATOM 809 C CA . ILE A 1 105 ? -16.214 2.620 6.673 1.00 95.62 105 ILE A CA 1
ATOM 810 C C . ILE A 1 105 ? -16.058 1.935 8.023 1.00 95.62 105 ILE A C 1
ATOM 812 O O . ILE A 1 105 ? -15.704 0.758 8.082 1.00 95.62 105 ILE A O 1
ATOM 816 N N . ALA A 1 106 ? -16.365 2.654 9.098 1.00 94.94 106 ALA A N 1
ATOM 817 C CA . ALA A 1 106 ? -16.375 2.120 10.450 1.00 94.94 106 ALA A CA 1
ATOM 818 C C . ALA A 1 106 ? -17.776 2.235 11.052 1.00 94.94 106 ALA A C 1
ATOM 820 O O . ALA A 1 106 ? -18.394 3.297 11.011 1.00 94.94 106 ALA A O 1
ATOM 821 N N . GLN A 1 107 ? -18.264 1.140 11.628 1.00 93.62 107 GLN A N 1
ATOM 822 C CA . GLN A 1 107 ? -19.531 1.093 12.346 1.00 93.62 107 GLN A CA 1
ATOM 823 C C . GLN A 1 107 ? -19.287 0.572 13.761 1.00 93.62 107 GLN A C 1
ATOM 825 O O . GLN A 1 107 ? -19.050 -0.619 13.964 1.00 93.62 107 GLN A O 1
ATOM 830 N N . GLY A 1 108 ? -19.333 1.476 14.734 1.00 87.75 108 GLY A N 1
ATOM 831 C CA . GLY A 1 108 ? -19.160 1.194 16.156 1.00 87.75 108 GLY A CA 1
ATOM 832 C C . GLY A 1 108 ? -20.225 1.897 16.991 1.00 87.75 108 GLY A C 1
ATOM 833 O O . GLY A 1 108 ? -21.044 2.655 16.471 1.00 87.75 108 GLY A O 1
ATOM 834 N N . ASN A 1 109 ? -20.228 1.614 18.287 1.00 73.94 109 ASN A N 1
ATOM 835 C CA . ASN A 1 109 ? -21.163 2.175 19.262 1.00 73.94 109 ASN A CA 1
ATOM 836 C C . ASN A 1 109 ? -20.567 3.314 20.118 1.00 73.94 109 ASN A C 1
ATOM 838 O O . ASN A 1 109 ? -21.244 3.771 21.037 1.00 73.94 109 ASN A O 1
ATOM 842 N N . GLY A 1 110 ? -19.349 3.785 19.822 1.00 58.78 110 GLY A N 1
ATOM 843 C CA . GLY A 1 110 ? -18.686 4.911 20.495 1.00 58.78 110 GLY A CA 1
ATOM 844 C C . GLY A 1 110 ? -17.207 5.022 20.153 1.00 58.78 110 GLY A C 1
ATOM 845 O O . GLY A 1 110 ? -16.714 4.152 19.408 1.00 58.78 110 GLY A O 1
#

Secondary structure (DSSP, 8-state):
--HHHHHHHHHHHHHHHHHHHHHHHHHHHHHHHHT--S---TT-------SS-EEEEEEE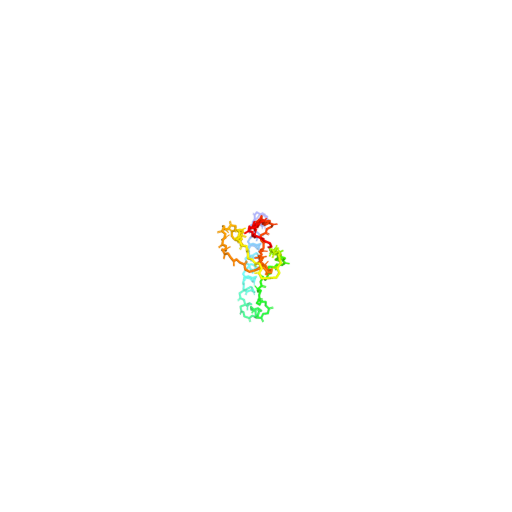--STT-EEEEEEE-TTS-EEEEEEEESSEEEEEEE-SS-----EEEEE--

Foldseek 3Di:
DCVVCVVCVVVVVVVVVVVVVVVVVVVVVVVVVVPPDDDPPPPDPCPVPQPDKDKDKDWDADDQQWFKWKWWQALVRDIDIDGRHGPGDMDMHIGSDPDDDIDMDIGTDD

Sequence (110 aa):
MTSFVRRRWIILVTAVVVALTGFAVLRLHDAFRSHKNASRGGGVSNEIVPFNPKQVVYEVFGTPGSTATINYQDVHAAPQRIDNAKLPWSYTITTTDPAVIANVIAQGNG

Solvent-accessible surface area (backbone atoms only — not comparable to full-atom values): 6808 Å² total; per-residue (Å²): 143,60,67,67,60,68,72,43,44,63,60,53,51,51,52,52,50,52,51,53,53,51,50,49,51,53,53,51,53,48,56,67,58,67,65,70,84,73,68,87,64,93,76,62,87,70,73,77,60,71,94,68,62,46,76,47,75,49,74,47,80,44,47,88,82,27,41,23,37,38,39,34,45,49,87,83,62,46,84,43,79,42,77,68,39,58,31,66,39,74,50,78,35,74,41,72,65,97,73,81,88,80,56,77,49,76,53,56,91,77